Protein AF-A0A383EGG1-F1 (afdb_monomer_lite)

Organism: NCBI:txid408172

Sequence (167 aa):
FNKINQKIFLFKQNMFYYKFNLHIPNLKWTGTKGCKKKDLVNPQWLRNIKDRKYSAFRLDTFFSDKKYSNVKTIEDGGWHFSNIKTAKEIEHKLKSYLHHREFDLEPLTTNQIEEIIKNKQAIYDLKVDKRIYKNKIGAGDKLEKFEFSKLPIYIQKNKNNFKEWID

Secondary structure (DSSP, 8-state):
-TT---SEEEEEEEEEESSTTEEEEEEEEEEEEEE-GGG---HHHHHHS-SSPPPTT-HHHHT-SS--SSEEEES---EEEE--S-HHHHHHHHHT-TT-HHHHHSPPPHHHHHHHHHTTB-SB-SSS-TT--TT-BS-PPBPEEPPGGGS-HHHHHTTTTTGGG--

pLDDT: mean 87.37, std 12.02, range [47.78, 97.62]

Foldseek 3Di:
DVVQPFFKEWEWAFEAEQFLFWTFPPDTDGQDMDGPPVSDPDPVLRRQADSDADDPPDPVQVVDSHHHNRYDYDNCRYHDYDHNDQLVVVLVVQVPDPPPPLCVVPPDDSVNSVVLVVQQFDQAAPPDDPPDRPPGGSNHGHIDGHDLVRHPPVCNVPVVVRVVRHD

Radius of gyration: 18.73 Å; chains: 1; bounding box: 36×41×50 Å

Structure (mmCIF, N/CA/C/O backbone):
data_AF-A0A383EGG1-F1
#
_entry.id   AF-A0A383EGG1-F1
#
loop_
_atom_site.group_PDB
_atom_site.id
_atom_site.type_symbol
_atom_site.label_atom_id
_atom_site.label_alt_id
_atom_site.label_comp_id
_atom_site.label_asym_id
_atom_site.label_entity_id
_atom_site.label_seq_id
_atom_site.pdbx_PDB_ins_code
_atom_site.Cartn_x
_atom_site.Cartn_y
_atom_site.Cartn_z
_atom_site.occupancy
_atom_site.B_iso_or_equiv
_atom_site.auth_seq_id
_atom_site.auth_comp_id
_atom_site.auth_asym_id
_atom_site.auth_atom_id
_atom_site.pdbx_PDB_model_num
ATOM 1 N N . PHE A 1 1 ? 3.738 -17.441 -22.107 1.00 47.78 1 PHE A N 1
ATOM 2 C CA . PHE A 1 1 ? 4.600 -16.242 -21.967 1.00 47.78 1 PHE A CA 1
ATOM 3 C C . PHE A 1 1 ? 4.879 -15.484 -23.275 1.00 47.78 1 PHE A C 1
ATOM 5 O O . PHE A 1 1 ? 5.218 -14.310 -23.198 1.00 47.78 1 PHE A O 1
ATOM 12 N N . ASN A 1 2 ? 4.642 -16.066 -24.459 1.00 57.94 2 ASN A N 1
ATOM 13 C CA . ASN A 1 2 ? 4.909 -15.426 -25.766 1.00 57.94 2 ASN A CA 1
ATOM 14 C C . ASN A 1 2 ? 4.042 -14.193 -26.105 1.00 57.94 2 ASN A C 1
ATOM 16 O O . ASN A 1 2 ? 4.303 -13.517 -27.089 1.00 57.94 2 ASN A O 1
ATOM 20 N N . LYS A 1 3 ? 3.020 -13.877 -25.295 1.00 65.06 3 LYS A N 1
ATOM 21 C CA . LYS A 1 3 ? 2.138 -12.707 -25.482 1.00 65.06 3 LYS A CA 1
ATOM 22 C C . LYS A 1 3 ? 2.589 -11.457 -24.713 1.00 65.06 3 LYS A C 1
ATOM 24 O O . LYS A 1 3 ? 1.920 -10.428 -24.757 1.00 65.06 3 LYS A O 1
ATOM 29 N N . ILE A 1 4 ? 3.677 -11.547 -23.949 1.00 68.88 4 ILE A N 1
ATOM 30 C CA . ILE A 1 4 ? 4.147 -10.459 -23.094 1.00 68.88 4 ILE A CA 1
ATOM 31 C C . ILE A 1 4 ? 5.505 -9.988 -23.612 1.00 68.88 4 ILE A C 1
ATOM 33 O O . ILE A 1 4 ? 6.537 -10.575 -23.291 1.00 68.88 4 ILE A O 1
ATOM 37 N N . ASN A 1 5 ? 5.505 -8.921 -24.409 1.00 81.19 5 ASN A N 1
ATOM 38 C CA . ASN A 1 5 ? 6.706 -8.421 -25.091 1.00 81.19 5 ASN A CA 1
ATOM 39 C C . ASN A 1 5 ? 7.321 -7.195 -24.410 1.00 81.19 5 ASN A C 1
ATOM 41 O O . ASN A 1 5 ? 8.437 -6.803 -24.745 1.00 81.19 5 ASN A O 1
ATOM 45 N N . GLN A 1 6 ? 6.628 -6.626 -23.425 1.00 88.50 6 GLN A N 1
ATOM 46 C CA . GLN A 1 6 ? 7.100 -5.448 -22.719 1.00 88.50 6 GLN A CA 1
ATOM 47 C C . GLN A 1 6 ? 8.244 -5.773 -21.764 1.00 88.50 6 GLN A C 1
ATOM 49 O O . GLN A 1 6 ? 8.311 -6.864 -21.193 1.00 88.50 6 GLN A O 1
ATOM 54 N N . LYS A 1 7 ? 9.154 -4.807 -21.619 1.00 88.75 7 LYS A N 1
ATOM 55 C CA . LYS A 1 7 ? 10.311 -4.915 -20.729 1.00 88.75 7 LYS A CA 1
ATOM 56 C C . LYS A 1 7 ? 9.885 -4.758 -19.270 1.00 88.75 7 LYS A C 1
ATOM 58 O O . LYS A 1 7 ? 10.354 -5.502 -18.413 1.00 88.75 7 LYS A O 1
ATOM 63 N N . ILE A 1 8 ? 8.971 -3.818 -19.017 1.00 94.88 8 ILE A N 1
ATOM 64 C CA . ILE A 1 8 ? 8.506 -3.442 -17.678 1.00 94.88 8 ILE A CA 1
ATOM 65 C C . ILE A 1 8 ? 6.996 -3.655 -17.537 1.00 94.88 8 ILE A C 1
ATOM 67 O O . ILE A 1 8 ? 6.222 -3.340 -18.445 1.00 94.88 8 ILE A O 1
ATOM 71 N N . PHE A 1 9 ? 6.585 -4.121 -16.360 1.00 95.31 9 PHE A N 1
ATOM 72 C CA . PHE A 1 9 ? 5.198 -4.258 -15.922 1.00 95.31 9 PHE A CA 1
ATOM 73 C C . PHE A 1 9 ? 4.948 -3.351 -14.727 1.00 95.31 9 PHE A C 1
ATOM 75 O O . PHE A 1 9 ? 5.712 -3.384 -13.763 1.00 95.31 9 PHE A O 1
ATOM 82 N N . LEU A 1 10 ? 3.876 -2.570 -14.782 1.00 95.81 10 LEU A N 1
ATOM 83 C CA . LEU A 1 10 ? 3.408 -1.743 -13.674 1.00 95.81 10 LEU A CA 1
ATOM 84 C C . LEU A 1 10 ? 2.052 -2.268 -13.220 1.00 95.81 10 LEU A C 1
ATOM 86 O O . LEU A 1 10 ? 1.141 -2.385 -14.038 1.00 95.81 10 LEU A O 1
ATOM 90 N N . PHE A 1 11 ? 1.916 -2.583 -11.938 1.00 96.12 11 PHE A N 1
ATOM 91 C CA . PHE A 1 11 ? 0.688 -3.138 -11.378 1.00 96.12 11 PHE A CA 1
ATOM 92 C C . PHE A 1 11 ? -0.042 -2.048 -10.605 1.00 96.12 11 PHE A C 1
ATOM 94 O O . PHE A 1 11 ? 0.472 -1.545 -9.606 1.00 96.12 11 PHE A O 1
ATOM 101 N N . LYS A 1 12 ? -1.235 -1.686 -11.074 1.00 95.88 12 LYS A N 1
ATOM 102 C CA . LYS A 1 12 ? -2.123 -0.758 -10.379 1.00 95.88 12 LYS A CA 1
ATOM 103 C C . LYS A 1 12 ? -2.963 -1.521 -9.371 1.00 95.88 12 LYS A C 1
ATOM 105 O O . LYS A 1 12 ? -3.672 -2.454 -9.722 1.00 95.88 12 LYS A O 1
ATOM 110 N N . GLN A 1 13 ? -2.880 -1.110 -8.119 1.00 95.94 13 GLN A N 1
ATOM 111 C CA . GLN A 1 13 ? -3.497 -1.782 -6.987 1.00 95.94 13 GLN A CA 1
ATOM 112 C C . GLN A 1 13 ? -4.532 -0.870 -6.335 1.00 95.94 13 GLN A C 1
ATOM 114 O O . GLN A 1 13 ? -4.347 0.347 -6.272 1.00 95.94 13 GLN A O 1
ATOM 119 N N . ASN A 1 14 ? -5.612 -1.458 -5.829 1.00 95.88 14 ASN A N 1
ATOM 120 C CA . ASN A 1 14 ? -6.534 -0.754 -4.939 1.00 95.88 14 ASN A CA 1
ATOM 121 C C . ASN A 1 14 ? -5.840 -0.517 -3.589 1.00 95.88 14 ASN A C 1
ATOM 123 O O . ASN A 1 14 ? -5.197 -1.427 -3.064 1.00 95.88 14 ASN A O 1
ATOM 127 N N . MET A 1 15 ? -5.939 0.700 -3.055 1.00 94.81 15 MET A N 1
ATOM 128 C CA . MET A 1 15 ? -5.255 1.114 -1.827 1.00 94.81 15 MET A CA 1
ATOM 129 C C . MET A 1 15 ? -6.176 0.947 -0.616 1.00 94.81 15 MET A C 1
ATOM 131 O O . MET A 1 15 ? -7.188 1.634 -0.533 1.00 94.81 15 MET A O 1
ATOM 135 N N . PHE A 1 16 ? -5.813 0.083 0.328 1.00 95.69 16 PHE A N 1
ATOM 136 C CA . PHE A 1 16 ? -6.608 -0.252 1.512 1.00 95.69 16 PHE A CA 1
ATOM 137 C C . PHE A 1 16 ? -5.988 0.285 2.794 1.00 95.69 16 PHE A C 1
ATOM 139 O O . PHE A 1 16 ? -4.761 0.313 2.924 1.00 95.69 16 PHE A O 1
ATOM 146 N N . TYR A 1 17 ? -6.839 0.662 3.746 1.00 94.81 17 TYR A N 1
ATOM 147 C CA . TYR A 1 17 ? -6.446 1.223 5.037 1.00 94.81 17 TYR A CA 1
ATOM 148 C C . TYR A 1 17 ? -7.251 0.609 6.181 1.00 94.81 17 TYR A C 1
ATOM 150 O O . TYR A 1 17 ? -8.469 0.496 6.086 1.00 94.81 17 TYR A O 1
ATOM 158 N N . TYR A 1 18 ? -6.561 0.272 7.276 1.00 94.94 18 TYR A N 1
ATOM 159 C CA . TYR A 1 18 ? -7.083 -0.212 8.573 1.00 94.94 18 TYR A CA 1
ATOM 160 C C . TYR A 1 18 ? -7.824 -1.551 8.562 1.00 94.94 18 TYR A C 1
ATOM 162 O O . TYR A 1 18 ? -7.624 -2.362 9.464 1.00 94.94 18 TYR A O 1
ATOM 170 N N . LYS A 1 19 ? -8.660 -1.798 7.557 1.00 96.12 19 LYS A N 1
ATOM 171 C CA . LYS A 1 19 ? -9.446 -3.012 7.345 1.00 96.12 19 LYS A CA 1
ATOM 172 C C . LYS A 1 19 ? -9.203 -3.516 5.928 1.00 96.12 19 LYS A C 1
ATOM 174 O O . LYS A 1 19 ? -8.943 -2.738 5.010 1.00 96.12 19 LYS A O 1
ATOM 179 N N . PHE A 1 20 ? -9.310 -4.823 5.725 1.00 96.81 20 PHE A N 1
ATOM 180 C CA . PHE A 1 20 ? -9.043 -5.433 4.422 1.00 96.81 20 PHE A CA 1
ATOM 181 C C . PHE A 1 20 ? -10.069 -5.051 3.354 1.00 96.81 20 PHE A C 1
ATOM 183 O O . PHE A 1 20 ? -9.760 -5.148 2.173 1.00 96.81 20 PHE A O 1
ATOM 190 N N . ASN A 1 21 ? -11.264 -4.609 3.747 1.00 96.56 21 ASN A N 1
ATOM 191 C CA . ASN A 1 21 ? -12.336 -4.180 2.852 1.00 96.56 21 ASN A CA 1
ATOM 192 C C . ASN A 1 21 ? -12.609 -2.669 2.909 1.00 96.56 21 ASN A C 1
ATOM 194 O O . ASN A 1 21 ? -13.670 -2.255 2.460 1.00 96.56 21 ASN A O 1
ATOM 198 N N . LEU A 1 22 ? -11.698 -1.845 3.434 1.00 96.50 22 LEU A N 1
ATOM 199 C CA 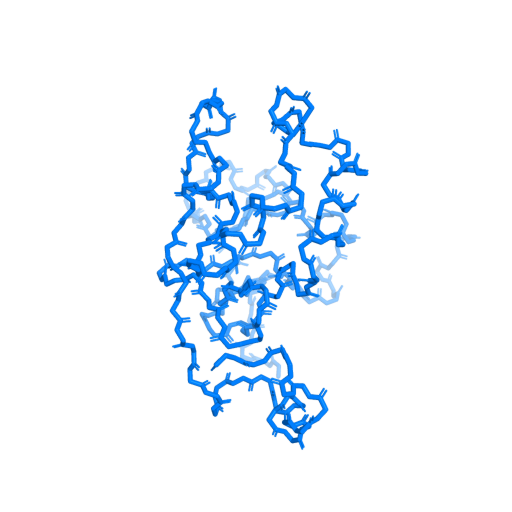. LEU A 1 22 ? -11.811 -0.386 3.356 1.00 96.50 22 LEU A CA 1
ATOM 200 C C . LEU A 1 22 ? -10.726 0.164 2.439 1.00 96.50 22 LEU A C 1
ATOM 202 O O . LEU A 1 22 ? -9.538 -0.009 2.717 1.00 96.50 22 LEU A O 1
ATOM 206 N N . HIS A 1 23 ? -11.126 0.817 1.349 1.00 95.69 23 HIS A N 1
ATOM 207 C CA . HIS A 1 23 ? -10.195 1.356 0.359 1.00 95.69 23 HIS A CA 1
ATOM 208 C C . HIS A 1 23 ? -10.422 2.834 0.070 1.00 95.69 23 HIS A C 1
ATOM 210 O O . HIS A 1 23 ? -11.517 3.355 0.248 1.00 95.69 23 HIS A O 1
ATOM 216 N N . ILE A 1 24 ? -9.384 3.496 -0.439 1.00 94.00 24 ILE A N 1
ATOM 217 C CA . ILE A 1 24 ? -9.496 4.848 -0.988 1.00 94.00 24 ILE A CA 1
ATOM 218 C C . ILE A 1 24 ? -10.115 4.740 -2.392 1.00 94.00 24 ILE A C 1
ATOM 220 O O . ILE A 1 24 ? -9.540 4.056 -3.251 1.00 94.00 24 ILE A O 1
ATOM 224 N N . PRO A 1 25 ? -11.279 5.351 -2.663 1.00 90.75 25 PRO A N 1
ATOM 225 C CA . PRO A 1 25 ? -11.873 5.341 -3.993 1.00 90.75 25 PRO A CA 1
ATOM 226 C C . PRO A 1 25 ? -11.047 6.185 -4.966 1.00 90.75 25 PRO A C 1
ATOM 228 O O . PRO A 1 25 ? -10.387 7.150 -4.588 1.00 90.75 25 PRO A O 1
ATOM 231 N N . ASN A 1 26 ? -11.071 5.818 -6.248 1.00 87.88 26 ASN A N 1
ATOM 232 C CA . ASN A 1 26 ? -10.418 6.560 -7.340 1.00 87.88 26 ASN A CA 1
ATOM 233 C C . ASN A 1 26 ? -8.889 6.746 -7.221 1.00 87.88 26 ASN A C 1
ATOM 235 O O . ASN A 1 26 ? -8.290 7.436 -8.045 1.00 87.88 26 ASN A O 1
ATOM 239 N N . LEU A 1 27 ? -8.232 6.093 -6.260 1.00 89.25 27 LEU A N 1
ATOM 240 C CA . LEU A 1 27 ? -6.779 6.076 -6.121 1.00 89.25 27 LEU A CA 1
ATOM 241 C C . LEU A 1 27 ? -6.226 4.691 -6.473 1.00 89.25 27 LEU A C 1
ATOM 243 O O . LEU A 1 27 ? -6.530 3.691 -5.821 1.00 89.25 27 LEU A O 1
ATOM 247 N N . LYS A 1 28 ? -5.361 4.635 -7.490 1.00 91.31 28 LYS A N 1
ATOM 248 C CA . LYS A 1 28 ? -4.630 3.419 -7.868 1.00 91.31 28 LYS A CA 1
ATOM 249 C C . LYS A 1 28 ? -3.166 3.539 -7.471 1.00 91.31 28 LYS A C 1
ATOM 251 O O . LYS A 1 28 ? -2.431 4.366 -8.008 1.00 91.31 28 LYS A O 1
ATOM 256 N N . TRP A 1 29 ? -2.731 2.681 -6.558 1.00 92.56 29 TRP A N 1
ATOM 257 C CA . TRP A 1 29 ? -1.340 2.609 -6.130 1.00 92.56 29 TRP A CA 1
ATOM 258 C C . TRP A 1 29 ? -0.507 1.822 -7.143 1.00 92.56 29 TRP A C 1
ATOM 260 O O . TRP A 1 29 ? -0.872 0.708 -7.502 1.00 92.56 29 TRP A O 1
ATOM 270 N N . THR A 1 30 ? 0.622 2.367 -7.598 1.00 91.94 30 THR A N 1
ATOM 271 C CA . THR A 1 30 ? 1.474 1.725 -8.622 1.00 91.94 30 THR A CA 1
ATOM 272 C C . THR A 1 30 ? 2.881 1.444 -8.085 1.00 91.94 30 THR A C 1
ATOM 274 O O . THR A 1 30 ? 3.888 1.838 -8.666 1.00 91.94 30 THR A O 1
ATOM 277 N N . GLY A 1 31 ? 2.959 0.788 -6.924 1.00 84.69 31 GLY A N 1
ATOM 278 C CA . GLY A 1 31 ? 4.239 0.458 -6.283 1.00 84.69 31 GLY A CA 1
ATOM 279 C C . GLY A 1 31 ? 4.877 -0.834 -6.793 1.00 84.69 31 GLY A C 1
ATOM 280 O O . GLY A 1 31 ? 6.102 -0.926 -6.882 1.00 84.69 31 GLY A O 1
ATOM 281 N N . THR A 1 32 ? 4.060 -1.830 -7.142 1.00 93.44 32 THR A N 1
ATOM 282 C CA . THR A 1 32 ? 4.548 -3.134 -7.601 1.00 93.44 32 THR A CA 1
ATOM 283 C C . THR A 1 32 ? 4.974 -3.059 -9.062 1.00 93.44 32 THR A C 1
ATOM 285 O O . THR A 1 32 ? 4.209 -2.644 -9.939 1.00 93.44 32 THR A O 1
ATOM 288 N N . LYS A 1 33 ? 6.212 -3.483 -9.327 1.00 95.25 33 LYS A N 1
ATOM 289 C CA . LYS A 1 33 ? 6.834 -3.467 -10.652 1.00 95.25 33 LYS A CA 1
ATOM 290 C C . LYS A 1 33 ? 7.415 -4.830 -10.967 1.00 95.25 33 LYS A C 1
ATOM 292 O O . LYS A 1 33 ? 7.933 -5.509 -10.086 1.00 95.25 33 LYS A O 1
ATOM 297 N N . GLY A 1 34 ? 7.350 -5.207 -12.234 1.00 94.69 34 GLY A N 1
ATOM 298 C CA . GLY A 1 34 ? 7.931 -6.442 -12.740 1.00 94.69 34 GLY A CA 1
ATOM 299 C C . GLY A 1 34 ? 8.772 -6.197 -13.982 1.00 94.69 34 GLY A C 1
ATOM 300 O O . GLY A 1 34 ? 8.571 -5.229 -14.712 1.00 94.69 34 GLY A O 1
ATOM 301 N N . CYS A 1 35 ? 9.685 -7.118 -14.251 1.00 94.38 35 CYS A N 1
ATOM 302 C CA . CYS A 1 35 ? 10.377 -7.239 -15.528 1.00 94.38 35 CYS A CA 1
ATOM 303 C C . CYS A 1 35 ? 10.655 -8.721 -15.797 1.00 94.38 35 CYS A C 1
ATOM 305 O O . CYS A 1 35 ? 10.486 -9.568 -14.914 1.00 94.38 35 CYS A O 1
ATOM 307 N N . LYS A 1 36 ? 11.064 -9.060 -17.019 1.00 90.44 36 LYS A N 1
ATOM 308 C CA . LYS A 1 36 ? 11.561 -10.414 -17.286 1.00 90.44 36 LYS A CA 1
ATOM 309 C C . LYS A 1 36 ? 12.913 -10.576 -16.602 1.00 90.44 36 LYS A C 1
ATOM 311 O O . LYS A 1 36 ? 13.713 -9.649 -16.610 1.00 90.44 36 LYS A O 1
ATOM 316 N N . LYS A 1 37 ? 13.215 -11.777 -16.101 1.00 90.69 37 LYS A N 1
ATOM 317 C CA . LYS A 1 37 ? 14.506 -12.064 -15.450 1.00 90.69 37 LYS A CA 1
ATOM 318 C C . LYS A 1 37 ? 15.708 -11.665 -16.317 1.00 90.69 37 LYS A C 1
ATOM 320 O O . LYS A 1 37 ? 16.649 -11.084 -15.805 1.00 90.69 37 LYS A O 1
ATOM 325 N N . LYS A 1 38 ? 15.638 -11.911 -17.630 1.00 91.25 38 LYS A N 1
ATOM 326 C CA . LYS A 1 38 ? 16.682 -11.523 -18.596 1.00 91.25 38 LYS A CA 1
ATOM 327 C C . LYS A 1 38 ? 16.897 -10.009 -18.739 1.00 91.25 38 LYS A C 1
ATOM 329 O O . LYS A 1 38 ? 17.940 -9.591 -19.214 1.00 91.25 38 LYS A O 1
ATOM 334 N N . ASP A 1 39 ? 15.892 -9.211 -18.384 1.00 91.62 39 ASP A N 1
ATOM 335 C CA . ASP A 1 39 ? 15.906 -7.750 -18.475 1.00 91.62 39 ASP A CA 1
ATOM 336 C C . ASP A 1 39 ? 16.214 -7.093 -17.115 1.00 91.62 39 ASP A C 1
ATOM 338 O O . ASP A 1 39 ? 16.336 -5.869 -17.048 1.00 91.62 39 ASP A O 1
ATOM 342 N N . LEU A 1 40 ? 16.306 -7.883 -16.034 1.00 94.81 40 LEU A N 1
ATOM 343 C CA . LEU A 1 40 ? 16.560 -7.400 -14.680 1.00 94.81 40 LEU A CA 1
ATOM 344 C C . LEU A 1 40 ? 18.033 -7.023 -14.518 1.00 94.81 40 LEU A C 1
ATOM 346 O O . LEU A 1 40 ? 18.899 -7.890 -14.536 1.00 94.81 40 LEU A O 1
ATOM 350 N N . VAL A 1 41 ? 18.299 -5.737 -14.280 1.00 95.38 41 VAL A N 1
ATOM 351 C CA . VAL A 1 41 ? 19.648 -5.256 -13.941 1.00 95.38 41 VAL A CA 1
ATOM 352 C C . VAL A 1 41 ? 19.948 -5.523 -12.464 1.00 95.38 41 VAL A C 1
ATOM 354 O O . VAL A 1 41 ? 20.908 -6.204 -12.129 1.00 95.38 41 VAL A O 1
ATOM 357 N N . ASN A 1 42 ? 19.104 -4.999 -11.570 1.00 95.44 42 ASN A N 1
ATOM 358 C CA . ASN A 1 42 ? 19.102 -5.280 -10.133 1.00 95.44 42 ASN A CA 1
ATOM 359 C C . ASN A 1 42 ? 17.758 -4.826 -9.504 1.00 95.44 42 ASN A C 1
ATOM 361 O O . ASN A 1 42 ? 16.977 -4.127 -10.164 1.00 95.44 42 ASN A O 1
ATOM 365 N N . PRO A 1 43 ? 17.454 -5.188 -8.241 1.00 94.12 43 PRO A N 1
ATOM 366 C CA . PRO A 1 43 ? 16.198 -4.798 -7.592 1.00 94.12 43 PRO A CA 1
ATOM 367 C C . PRO A 1 43 ? 16.011 -3.280 -7.438 1.00 94.12 43 PRO A C 1
ATOM 369 O O . PRO A 1 43 ? 14.902 -2.771 -7.611 1.00 94.12 43 PRO A O 1
ATOM 372 N N . GLN A 1 44 ? 17.086 -2.540 -7.149 1.00 95.31 44 GLN A N 1
ATOM 373 C CA . GLN A 1 44 ? 17.025 -1.089 -6.952 1.00 95.31 44 GLN A CA 1
ATOM 374 C C . GLN A 1 44 ? 16.712 -0.346 -8.257 1.00 95.31 44 GLN A C 1
ATOM 376 O O . GLN A 1 44 ? 15.941 0.614 -8.255 1.00 95.31 44 GLN A O 1
ATOM 381 N N . TRP A 1 45 ? 17.263 -0.811 -9.378 1.00 95.50 45 TRP A N 1
ATOM 382 C CA . TRP A 1 45 ? 16.944 -0.338 -10.719 1.00 95.50 45 TRP A CA 1
ATOM 383 C C . TRP A 1 45 ? 15.443 -0.466 -10.970 1.00 95.50 45 TRP A C 1
ATOM 385 O O . TRP A 1 45 ? 14.790 0.544 -11.224 1.00 95.50 45 TRP A O 1
ATOM 395 N N . LEU A 1 46 ? 14.874 -1.662 -10.777 1.00 95.62 46 LEU A N 1
ATOM 396 C CA . LEU A 1 46 ? 13.442 -1.905 -10.976 1.00 95.62 46 LEU A CA 1
ATOM 397 C C . LEU A 1 46 ? 12.580 -1.009 -10.073 1.00 95.62 46 LEU A C 1
ATOM 399 O O . LEU A 1 46 ? 11.584 -0.448 -10.532 1.00 95.62 46 LEU A O 1
ATOM 403 N N . ARG A 1 47 ? 12.988 -0.811 -8.812 1.00 93.50 47 ARG A N 1
ATOM 404 C CA . ARG A 1 47 ? 12.325 0.102 -7.867 1.00 93.50 47 ARG A CA 1
ATOM 405 C C . ARG A 1 47 ? 12.327 1.554 -8.360 1.00 93.50 47 ARG A C 1
ATOM 407 O O . ARG A 1 47 ? 11.311 2.237 -8.216 1.00 93.50 47 ARG A O 1
ATOM 414 N N . ASN A 1 48 ? 13.434 2.015 -8.940 1.00 94.75 48 ASN A N 1
ATOM 415 C CA . ASN A 1 48 ? 13.649 3.405 -9.359 1.00 94.75 48 ASN A CA 1
ATOM 416 C C . ASN A 1 48 ? 12.945 3.794 -10.668 1.00 94.75 48 ASN A C 1
ATOM 418 O O . ASN A 1 48 ? 12.792 4.991 -10.939 1.00 94.75 48 ASN A O 1
ATOM 422 N N . ILE A 1 49 ? 12.521 2.815 -11.472 1.00 95.00 49 ILE A N 1
ATOM 423 C CA . ILE A 1 49 ? 11.750 3.048 -12.699 1.00 95.00 49 ILE A CA 1
ATOM 424 C C . ILE A 1 49 ? 10.521 3.894 -12.388 1.00 95.00 49 ILE A C 1
ATOM 426 O O . ILE A 1 49 ? 9.884 3.714 -11.359 1.00 95.00 49 ILE A O 1
ATOM 430 N N . LYS A 1 50 ? 10.170 4.835 -13.256 1.00 94.06 50 LYS A N 1
ATOM 431 C CA . LYS A 1 50 ? 9.007 5.699 -13.042 1.00 94.06 50 LYS A CA 1
ATOM 432 C C . LYS A 1 50 ? 7.697 4.957 -13.305 1.00 94.06 50 LYS A C 1
ATOM 434 O O . LYS A 1 50 ? 7.586 4.181 -14.249 1.00 94.06 50 LYS A O 1
ATOM 439 N N . ASP A 1 51 ? 6.687 5.281 -12.507 1.00 92.56 51 ASP A N 1
ATOM 440 C CA . ASP A 1 51 ? 5.390 4.589 -12.445 1.00 92.56 51 ASP A CA 1
ATOM 441 C C . ASP A 1 51 ? 4.449 5.000 -13.596 1.00 92.56 51 ASP A C 1
ATOM 443 O O . ASP A 1 51 ? 3.245 5.165 -13.422 1.00 92.56 51 ASP A O 1
ATOM 447 N N . ARG A 1 52 ? 4.999 5.237 -14.791 1.00 92.00 52 ARG A N 1
ATOM 448 C CA . ARG A 1 52 ? 4.247 5.641 -15.982 1.00 92.00 52 ARG A CA 1
ATOM 449 C C . ARG A 1 52 ? 4.952 5.207 -17.256 1.00 92.00 52 ARG A 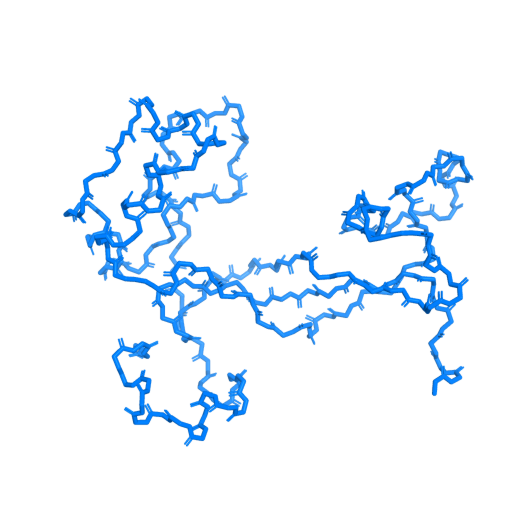C 1
ATOM 451 O O . ARG A 1 52 ? 6.178 5.133 -17.313 1.00 92.00 52 ARG A O 1
ATOM 458 N N . LYS A 1 53 ? 4.159 5.005 -18.304 1.00 93.50 53 LYS A N 1
ATOM 459 C CA . LYS A 1 53 ? 4.660 4.808 -19.662 1.00 93.50 53 LYS A CA 1
ATOM 460 C C . LYS A 1 53 ? 5.014 6.160 -20.274 1.00 93.50 53 LYS A C 1
ATOM 462 O O . LYS A 1 53 ? 4.176 7.058 -20.316 1.00 93.50 53 LYS A O 1
ATOM 467 N N . TYR A 1 54 ? 6.243 6.300 -20.755 1.00 93.62 54 TYR A N 1
ATOM 468 C CA . TYR A 1 54 ? 6.663 7.482 -21.503 1.00 93.62 54 TYR A CA 1
ATOM 469 C C . TYR A 1 54 ? 6.429 7.285 -23.003 1.00 93.62 54 TYR A C 1
ATOM 471 O O . TYR A 1 54 ? 6.467 6.162 -23.506 1.00 93.62 54 TYR A O 1
ATOM 479 N N . SER A 1 55 ? 6.193 8.381 -23.726 1.00 92.12 55 SER A N 1
ATOM 480 C CA . SER A 1 55 ? 6.138 8.349 -25.190 1.00 92.12 55 SER A CA 1
ATOM 481 C C . SER A 1 55 ? 7.474 7.873 -25.764 1.00 92.12 55 SER A C 1
ATOM 483 O O . SER A 1 55 ? 8.527 8.297 -25.291 1.00 92.12 55 SER A O 1
ATOM 485 N N . ALA A 1 56 ? 7.428 7.026 -26.795 1.00 88.56 56 ALA A N 1
ATOM 486 C CA . ALA A 1 56 ? 8.623 6.559 -27.498 1.00 88.56 56 ALA A CA 1
ATOM 487 C C . ALA A 1 56 ? 9.343 7.684 -28.266 1.00 88.56 56 ALA A C 1
ATOM 489 O O . ALA A 1 56 ? 10.518 7.549 -28.574 1.00 88.56 56 ALA A O 1
ATOM 490 N N . PHE A 1 57 ? 8.665 8.807 -28.526 1.00 90.06 57 PHE A N 1
ATOM 491 C CA . PHE A 1 57 ? 9.233 9.967 -29.222 1.00 90.06 57 PHE A CA 1
ATOM 492 C C . PHE A 1 57 ? 10.026 10.906 -28.303 1.00 90.06 57 PHE A C 1
ATOM 494 O O . PHE A 1 57 ? 10.621 11.879 -28.759 1.00 90.06 57 PHE A O 1
ATOM 501 N N . ARG A 1 58 ? 10.028 10.655 -26.990 1.00 89.88 58 ARG A N 1
ATOM 502 C CA . ARG A 1 58 ? 10.775 11.481 -26.041 1.00 89.88 58 ARG A CA 1
ATOM 503 C C . ARG A 1 58 ? 12.255 11.119 -26.069 1.00 89.88 58 ARG A C 1
ATOM 505 O O . ARG A 1 58 ? 12.633 10.061 -25.567 1.00 89.88 58 ARG A O 1
ATOM 512 N N . LEU A 1 59 ? 13.089 12.031 -26.567 1.00 88.50 59 LEU A N 1
ATOM 513 C CA . LEU A 1 59 ? 14.543 11.843 -26.661 1.00 88.50 59 LEU A CA 1
ATOM 514 C C . LEU A 1 59 ? 15.185 11.463 -25.318 1.00 88.50 59 LEU A C 1
ATOM 516 O O . LEU A 1 59 ? 16.034 10.579 -25.252 1.00 88.50 59 LEU A O 1
ATOM 520 N N . ASP A 1 60 ? 14.710 12.051 -24.218 1.00 88.81 60 ASP A N 1
ATOM 521 C CA . ASP A 1 60 ? 15.230 11.767 -22.880 1.00 88.81 60 ASP A CA 1
ATOM 522 C C . ASP A 1 60 ? 14.934 10.342 -22.378 1.00 88.81 60 ASP A C 1
ATOM 524 O O . ASP A 1 60 ? 15.499 9.927 -21.369 1.00 88.81 60 ASP A O 1
ATOM 528 N N . THR A 1 61 ? 14.058 9.582 -23.045 1.00 89.00 61 THR A N 1
ATOM 529 C CA . THR A 1 61 ? 13.782 8.180 -22.686 1.00 89.00 61 THR A CA 1
ATOM 530 C C . THR A 1 61 ? 14.836 7.210 -23.209 1.00 89.00 61 THR A C 1
ATOM 532 O O . THR A 1 61 ? 15.049 6.180 -22.578 1.00 89.00 61 THR A O 1
ATOM 535 N N . PHE A 1 62 ? 15.545 7.540 -24.294 1.00 84.62 62 PHE A N 1
ATOM 536 C CA . PHE A 1 62 ? 16.595 6.675 -24.849 1.00 84.62 62 PHE A CA 1
ATOM 537 C C . PHE A 1 62 ? 17.844 6.623 -23.964 1.00 84.62 62 PHE A C 1
ATOM 539 O O . PHE A 1 62 ? 18.517 5.600 -23.910 1.00 84.62 62 PHE A O 1
ATOM 546 N N . PHE A 1 63 ? 18.114 7.705 -23.230 1.00 88.75 63 PHE A N 1
ATOM 547 C CA . PHE A 1 63 ? 19.288 7.839 -22.363 1.00 88.75 63 PHE A CA 1
ATOM 548 C C . PHE A 1 63 ? 18.972 7.646 -20.873 1.00 88.75 63 PHE A C 1
ATOM 550 O O . PHE A 1 63 ? 19.850 7.803 -20.028 1.00 88.75 63 PHE A O 1
ATOM 557 N N . SER A 1 64 ? 17.719 7.344 -20.516 1.00 89.50 64 SER A N 1
ATOM 558 C CA . SER A 1 64 ? 17.312 7.222 -19.116 1.00 89.50 64 SER A CA 1
ATOM 559 C C . SER A 1 64 ? 17.328 5.777 -18.626 1.00 89.50 64 SER A C 1
ATOM 561 O O . SER A 1 64 ? 16.776 4.873 -19.242 1.00 89.50 64 SER A O 1
ATOM 563 N N . ASP A 1 65 ? 17.846 5.597 -17.416 1.00 90.19 65 ASP A N 1
ATOM 564 C CA . ASP A 1 65 ? 17.771 4.371 -16.617 1.00 90.19 65 ASP A CA 1
ATOM 565 C C . ASP A 1 65 ? 16.431 4.203 -15.869 1.00 90.19 65 ASP A C 1
ATOM 567 O O . ASP A 1 65 ? 16.191 3.178 -15.232 1.00 90.19 65 ASP A O 1
ATOM 571 N N . LYS A 1 66 ? 15.555 5.217 -15.917 1.00 93.62 66 LYS A N 1
ATOM 572 C CA . LYS A 1 66 ? 14.314 5.304 -15.122 1.00 93.62 66 LYS A CA 1
ATOM 573 C C . LYS A 1 66 ? 13.059 5.508 -15.964 1.00 93.62 66 LYS A C 1
ATOM 575 O O . LYS A 1 66 ? 11.963 5.191 -15.498 1.00 93.62 66 LYS A O 1
ATOM 580 N N . LYS A 1 67 ? 13.178 6.085 -17.161 1.00 93.88 67 LYS A N 1
ATOM 581 C CA . LYS A 1 67 ? 12.043 6.428 -18.029 1.00 93.88 67 LYS A CA 1
ATOM 582 C C . LYS A 1 67 ? 11.959 5.423 -19.169 1.00 93.88 67 LYS A C 1
ATOM 584 O O . LYS A 1 67 ? 12.831 5.392 -20.023 1.00 93.88 67 LYS A O 1
ATOM 589 N N . TYR A 1 68 ? 10.886 4.639 -19.196 1.00 93.31 68 TYR A N 1
ATOM 590 C CA . TYR A 1 68 ? 10.697 3.591 -20.197 1.00 93.31 68 TYR A CA 1
ATOM 591 C C . TYR A 1 68 ? 9.420 3.821 -21.007 1.00 93.31 68 TYR A C 1
ATOM 593 O O . TYR A 1 68 ? 8.367 4.171 -20.467 1.00 93.31 68 TYR A O 1
ATOM 601 N N . SER A 1 69 ? 9.514 3.588 -22.315 1.00 91.38 69 SER A N 1
ATOM 602 C CA . SER A 1 69 ? 8.375 3.546 -23.240 1.00 91.38 69 SER A CA 1
ATOM 603 C C . SER A 1 69 ? 7.819 2.129 -23.406 1.00 91.38 69 SER A C 1
ATOM 605 O O . SER A 1 69 ? 6.612 1.941 -23.573 1.00 91.38 69 SER A O 1
ATOM 607 N N . ASN A 1 70 ? 8.679 1.112 -23.279 1.00 92.44 70 ASN A N 1
ATOM 608 C CA . ASN A 1 70 ? 8.306 -0.299 -23.361 1.00 92.44 70 ASN A CA 1
ATOM 609 C C . ASN A 1 70 ? 7.730 -0.833 -22.033 1.00 92.44 70 ASN A C 1
ATOM 611 O O . ASN A 1 70 ? 8.328 -1.675 -21.354 1.00 92.44 70 ASN A O 1
ATOM 615 N N . VAL A 1 71 ? 6.570 -0.295 -21.659 1.00 94.12 71 VAL A N 1
ATOM 616 C CA . VAL A 1 71 ? 5.877 -0.553 -20.391 1.00 94.12 71 VAL A CA 1
ATOM 617 C C . VAL A 1 71 ? 4.475 -1.096 -20.661 1.00 94.12 71 VAL A C 1
ATOM 619 O O . VAL A 1 71 ? 3.749 -0.561 -21.504 1.00 94.12 71 VAL A O 1
ATOM 622 N N . LYS A 1 72 ? 4.076 -2.133 -19.918 1.00 94.25 72 LYS A N 1
ATOM 623 C CA . LYS A 1 72 ? 2.693 -2.617 -19.837 1.00 94.25 72 LYS A CA 1
ATOM 624 C C . LYS A 1 72 ? 2.114 -2.293 -18.462 1.00 94.25 72 LYS A C 1
ATOM 626 O O . LYS A 1 72 ? 2.661 -2.719 -17.448 1.00 94.25 72 LYS A O 1
ATOM 631 N N . THR A 1 73 ? 0.992 -1.586 -18.443 1.00 94.50 73 THR A N 1
ATOM 632 C CA . THR A 1 73 ? 0.219 -1.355 -17.219 1.00 94.50 73 THR A CA 1
ATOM 633 C C . THR A 1 73 ? -0.808 -2.469 -17.048 1.00 94.50 73 THR A C 1
ATOM 635 O O . THR A 1 73 ? -1.487 -2.846 -18.002 1.00 94.50 73 THR A O 1
ATOM 638 N N . ILE A 1 74 ? -0.891 -3.014 -15.841 1.00 94.88 74 ILE A N 1
ATOM 639 C CA . ILE A 1 74 ? -1.871 -4.013 -15.421 1.00 94.88 74 ILE A CA 1
ATOM 640 C C . ILE A 1 74 ? -2.841 -3.285 -14.494 1.00 94.88 74 ILE A C 1
ATOM 642 O O . ILE A 1 74 ? -2.466 -2.911 -13.384 1.00 94.88 74 ILE A O 1
ATOM 646 N N . GLU A 1 75 ? -4.050 -3.023 -14.992 1.00 93.06 75 GLU A N 1
ATOM 647 C CA . GLU A 1 75 ? -5.060 -2.212 -14.294 1.00 93.06 75 GLU A CA 1
ATOM 648 C C . GLU A 1 75 ? -5.670 -2.934 -13.080 1.00 93.06 75 GLU A C 1
ATOM 650 O O . GLU A 1 75 ? -5.985 -2.287 -12.083 1.00 93.06 75 GLU A O 1
ATOM 655 N N . ASP A 1 76 ? -5.772 -4.265 -13.142 1.00 92.56 76 ASP A N 1
ATOM 656 C CA . ASP A 1 76 ? -6.163 -5.130 -12.023 1.00 92.56 76 ASP A CA 1
ATOM 657 C C . ASP A 1 76 ? -4.925 -5.813 -11.420 1.00 92.56 76 ASP A C 1
ATOM 659 O O . ASP A 1 76 ? -4.676 -7.008 -11.567 1.00 92.56 76 ASP A O 1
ATOM 663 N N . GLY A 1 77 ? -4.053 -4.997 -10.832 1.00 93.00 77 GLY A N 1
ATOM 664 C CA . GLY A 1 77 ? -2.795 -5.427 -10.221 1.00 93.00 77 GLY A CA 1
ATOM 665 C C . GLY A 1 77 ? -2.937 -5.935 -8.783 1.00 93.00 77 GLY A C 1
ATOM 666 O O . GLY A 1 77 ? -1.923 -6.224 -8.141 1.00 93.00 77 GLY A O 1
ATOM 667 N N . GLY A 1 78 ? -4.166 -6.019 -8.266 1.00 94.94 78 GLY A N 1
ATOM 668 C CA . GLY A 1 78 ? -4.488 -6.526 -6.934 1.00 94.94 78 GLY A CA 1
ATOM 669 C C . GLY A 1 78 ? -4.645 -5.440 -5.867 1.00 94.94 78 GLY A C 1
ATOM 670 O O . GLY A 1 78 ? -5.237 -4.382 -6.093 1.00 94.94 78 GLY A O 1
ATOM 671 N N . TRP A 1 79 ? -4.123 -5.722 -4.673 1.00 96.38 79 TRP A N 1
ATOM 672 C CA . TRP A 1 79 ? -4.411 -4.977 -3.446 1.00 96.38 79 TRP A CA 1
ATOM 673 C C . TRP A 1 79 ? -3.120 -4.464 -2.807 1.00 96.38 79 TRP A C 1
ATOM 675 O O . TRP A 1 79 ? -2.121 -5.182 -2.740 1.00 96.38 79 TRP A O 1
ATOM 685 N N . HIS A 1 80 ? -3.150 -3.229 -2.319 1.00 95.69 80 HIS A N 1
ATOM 686 C CA . HIS A 1 80 ? -2.106 -2.651 -1.487 1.00 95.69 80 HIS A CA 1
ATOM 687 C C . HIS A 1 80 ? -2.686 -2.369 -0.104 1.00 95.69 80 HIS A C 1
ATOM 689 O O . HIS A 1 80 ? -3.501 -1.466 0.051 1.00 95.69 80 HIS A O 1
ATOM 695 N N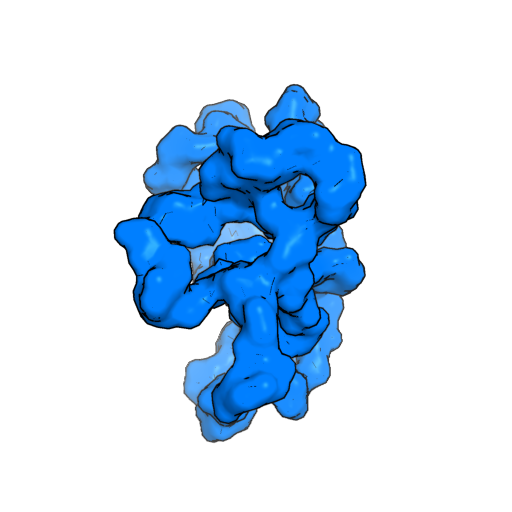 . PHE A 1 81 ? -2.268 -3.136 0.898 1.00 95.62 81 PHE A N 1
ATOM 696 C CA . PHE A 1 81 ? -2.735 -2.971 2.271 1.00 95.62 81 PHE A CA 1
ATOM 697 C C . PHE A 1 81 ? -1.782 -2.075 3.055 1.00 95.62 81 PHE A C 1
ATOM 699 O O . PHE A 1 81 ? -0.610 -2.406 3.235 1.00 95.62 81 PHE A O 1
ATOM 706 N N . SER A 1 82 ? -2.293 -0.952 3.546 1.00 91.94 82 SER A N 1
ATOM 707 C CA . SER A 1 82 ? -1.562 -0.014 4.387 1.00 91.94 82 SER A CA 1
ATOM 708 C C . SER A 1 82 ? -2.199 0.060 5.767 1.00 91.94 82 SER A C 1
ATOM 710 O O . SER A 1 82 ? -3.416 0.010 5.911 1.00 91.94 82 SER A O 1
ATOM 712 N N . ASN A 1 83 ? -1.363 0.178 6.800 1.00 92.31 83 ASN A N 1
ATOM 713 C CA . ASN A 1 83 ? -1.800 0.409 8.179 1.00 92.31 83 ASN A CA 1
ATOM 714 C C . ASN A 1 83 ? -2.931 -0.531 8.660 1.00 92.31 83 ASN A C 1
ATOM 716 O O . ASN A 1 83 ? -3.821 -0.084 9.373 1.00 92.31 83 ASN A O 1
ATOM 720 N N . ILE A 1 84 ? -2.901 -1.822 8.291 1.00 94.38 84 ILE A N 1
ATOM 721 C CA . ILE A 1 84 ? -3.776 -2.863 8.871 1.00 94.38 84 ILE A CA 1
ATOM 722 C C . ILE A 1 84 ? -3.287 -3.154 10.293 1.00 94.38 84 ILE A C 1
ATOM 724 O O . ILE A 1 84 ? -2.506 -4.076 10.528 1.00 94.38 84 ILE A O 1
ATOM 728 N N . LYS A 1 85 ? -3.608 -2.227 11.191 1.00 94.50 85 LYS A N 1
ATOM 729 C CA . LYS A 1 85 ? -3.048 -2.072 12.531 1.00 94.50 85 LYS A CA 1
ATOM 730 C C . LYS A 1 85 ? -4.049 -1.343 13.418 1.00 94.50 85 LYS A C 1
ATOM 732 O O . LYS A 1 85 ? -4.903 -0.608 12.923 1.00 94.50 85 LYS A O 1
ATOM 737 N N . THR A 1 86 ? -3.919 -1.527 14.724 1.00 94.69 86 THR A N 1
ATOM 738 C CA . THR A 1 86 ? -4.632 -0.720 15.721 1.00 94.69 86 THR A CA 1
ATOM 739 C C . THR A 1 86 ? -4.103 0.716 15.740 1.00 94.69 86 THR A C 1
ATOM 741 O O . THR A 1 86 ? -2.983 0.981 15.299 1.00 94.69 86 THR A O 1
ATOM 744 N N . ALA A 1 87 ? -4.878 1.655 16.286 1.00 93.75 87 ALA A N 1
ATOM 745 C CA . ALA A 1 87 ? -4.461 3.053 16.390 1.00 93.75 87 ALA A CA 1
ATOM 746 C C . ALA A 1 87 ? -3.140 3.224 17.156 1.00 93.75 87 ALA A C 1
ATOM 748 O O . ALA A 1 87 ? -2.241 3.919 16.685 1.00 93.75 87 ALA A O 1
ATOM 749 N N . LYS A 1 88 ? -2.974 2.499 18.269 1.00 93.75 88 LYS A N 1
ATOM 750 C CA . LYS A 1 88 ? -1.739 2.485 19.065 1.00 93.75 88 LYS A CA 1
ATOM 751 C C . LYS A 1 88 ? -0.528 1.993 18.269 1.00 93.75 88 LYS A C 1
ATOM 753 O O . LYS A 1 88 ? 0.554 2.572 18.341 1.00 93.75 88 LYS A O 1
ATOM 758 N N . GLU A 1 89 ? -0.690 0.927 17.488 1.00 94.00 89 GLU A N 1
ATOM 759 C CA . GLU A 1 89 ? 0.387 0.420 16.631 1.00 94.00 89 GLU A CA 1
ATOM 760 C C . GLU A 1 89 ? 0.706 1.366 15.469 1.00 94.00 89 GLU A C 1
ATOM 762 O O . GLU A 1 89 ? 1.853 1.431 15.022 1.00 94.00 89 GLU A O 1
ATOM 767 N N . ILE A 1 90 ? -0.295 2.086 14.957 1.00 91.69 90 ILE A N 1
ATOM 768 C CA . ILE A 1 90 ? -0.094 3.117 13.940 1.00 91.69 90 ILE A CA 1
ATOM 769 C C . ILE A 1 90 ? 0.683 4.285 14.540 1.00 91.69 90 ILE A C 1
ATOM 771 O O . ILE A 1 90 ? 1.683 4.676 13.948 1.00 91.69 90 ILE A O 1
ATOM 775 N N . GLU A 1 91 ? 0.304 4.788 15.717 1.00 91.00 91 GLU A N 1
ATOM 776 C CA . GLU A 1 91 ? 1.062 5.829 16.425 1.00 91.00 91 GLU A CA 1
ATOM 777 C C . GLU A 1 91 ? 2.521 5.401 16.614 1.00 91.00 91 GLU A C 1
ATOM 779 O O . GLU A 1 91 ? 3.442 6.132 16.249 1.00 91.00 91 GLU A O 1
ATOM 784 N N . HIS A 1 92 ? 2.741 4.185 17.120 1.00 90.38 92 HIS A N 1
ATOM 785 C CA . HIS A 1 92 ? 4.080 3.633 17.306 1.00 90.38 92 HIS A CA 1
ATOM 786 C C . HIS A 1 92 ? 4.867 3.579 15.987 1.00 90.38 92 HIS A C 1
ATOM 788 O O . HIS A 1 92 ? 6.025 3.994 15.927 1.00 90.38 92 HIS A O 1
ATOM 794 N N . LYS A 1 93 ? 4.237 3.105 14.905 1.00 88.19 93 LYS A N 1
ATOM 795 C CA . LYS A 1 93 ? 4.847 3.087 13.570 1.00 88.19 93 LYS A CA 1
ATOM 796 C C . LYS A 1 93 ? 5.232 4.496 13.119 1.00 88.19 93 LYS A C 1
ATOM 798 O O . LYS A 1 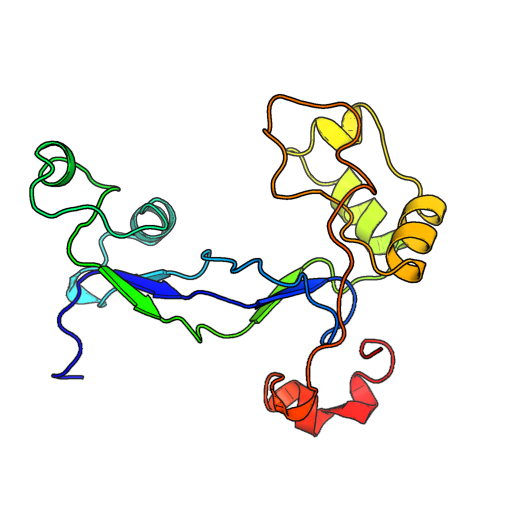93 ? 6.345 4.665 12.628 1.00 88.19 93 LYS A O 1
ATOM 803 N N . LEU A 1 94 ? 4.345 5.479 13.274 1.00 84.38 94 LEU A N 1
ATOM 804 C CA . LEU A 1 94 ? 4.584 6.858 12.843 1.00 84.38 94 LEU A CA 1
ATOM 805 C C . LEU A 1 94 ? 5.717 7.517 13.639 1.00 84.38 94 LEU A C 1
ATOM 807 O O . LEU A 1 94 ? 6.594 8.111 13.022 1.00 84.38 94 LEU A O 1
ATOM 811 N N . LYS A 1 95 ? 5.783 7.294 14.960 1.00 82.88 95 LYS A N 1
ATOM 812 C CA . LYS A 1 95 ? 6.902 7.732 15.818 1.00 82.88 95 LYS A CA 1
ATOM 813 C C . LYS A 1 95 ? 8.253 7.169 15.383 1.00 82.88 95 LYS A C 1
ATOM 815 O O . LYS A 1 95 ? 9.270 7.838 15.493 1.00 82.88 95 LYS A O 1
ATOM 820 N N . SER A 1 96 ? 8.275 5.928 14.900 1.00 78.75 96 SER A N 1
ATOM 821 C CA . SER A 1 96 ? 9.513 5.268 14.466 1.00 78.75 96 SER A CA 1
ATOM 822 C C . SER A 1 96 ? 9.976 5.655 13.054 1.00 78.75 96 SER A C 1
ATOM 824 O O . SER A 1 96 ? 11.042 5.223 12.613 1.00 78.75 96 SER A O 1
ATOM 826 N N . TYR A 1 97 ? 9.177 6.418 12.299 1.00 70.12 97 TYR A N 1
ATOM 827 C CA . TYR A 1 97 ? 9.400 6.610 10.869 1.00 70.12 97 TYR A CA 1
ATOM 828 C C . TYR A 1 97 ? 10.170 7.899 10.561 1.00 70.12 97 TYR A C 1
ATOM 830 O O . TYR A 1 97 ? 9.593 8.973 10.417 1.00 70.12 97 TYR A O 1
ATOM 838 N N . LEU A 1 98 ? 11.479 7.754 10.333 1.00 59.44 98 LEU A N 1
ATOM 839 C CA . LEU A 1 98 ? 12.448 8.833 10.073 1.00 59.44 98 LEU A CA 1
ATOM 840 C C . LEU A 1 98 ? 12.078 9.802 8.922 1.00 59.44 98 LEU A C 1
ATOM 842 O O . LEU A 1 98 ? 12.640 10.887 8.811 1.00 59.44 98 LEU A O 1
ATOM 846 N N . HIS A 1 99 ? 11.168 9.417 8.020 1.00 58.53 99 HIS A N 1
ATOM 847 C CA . HIS A 1 99 ? 10.807 10.211 6.837 1.00 58.53 99 HIS A CA 1
ATOM 848 C C . HIS A 1 99 ? 9.541 11.064 7.000 1.00 58.53 99 HIS A C 1
ATOM 850 O O . HIS A 1 99 ? 9.152 11.745 6.048 1.00 58.53 99 HIS A O 1
ATOM 856 N N . HIS A 1 100 ? 8.895 11.050 8.168 1.00 64.50 100 HIS A N 1
ATOM 857 C CA . HIS A 1 100 ? 7.734 11.891 8.449 1.00 64.50 100 HIS A CA 1
ATOM 858 C C . HIS A 1 100 ? 8.126 13.064 9.338 1.00 64.50 100 HIS A C 1
ATOM 860 O O . HIS A 1 100 ? 7.664 13.152 10.468 1.00 64.50 100 HIS A O 1
ATOM 866 N N . ARG A 1 101 ? 8.879 14.027 8.780 1.00 63.50 101 ARG A N 1
ATOM 867 C CA . ARG A 1 101 ? 9.031 15.351 9.412 1.00 63.50 101 ARG A CA 1
ATOM 868 C C . ARG A 1 101 ? 7.657 15.854 9.873 1.00 63.50 101 ARG A C 1
ATOM 870 O O . ARG A 1 101 ? 7.540 16.366 10.978 1.00 63.50 101 ARG A O 1
ATOM 877 N N . GLU A 1 102 ? 6.623 15.612 9.045 1.00 62.31 102 GLU A N 1
ATOM 878 C CA . GLU A 1 102 ? 5.189 15.876 9.293 1.00 62.31 102 GLU A CA 1
ATOM 879 C C . GLU A 1 102 ? 4.728 15.476 10.690 1.00 62.31 102 GLU A C 1
ATOM 881 O O . GLU A 1 102 ? 4.142 16.297 11.391 1.00 62.31 102 GLU A O 1
ATOM 886 N N . PHE A 1 103 ? 5.088 14.275 11.124 1.00 66.00 103 PHE A N 1
ATOM 887 C CA . PHE A 1 103 ? 4.735 13.771 12.441 1.00 66.00 103 PHE A CA 1
ATOM 888 C C . PHE A 1 103 ? 5.603 14.367 13.561 1.00 66.00 103 PHE A C 1
ATOM 890 O O . PHE A 1 103 ? 5.114 14.538 14.670 1.00 66.00 103 PHE A O 1
ATOM 897 N N . ASP A 1 104 ? 6.859 14.729 13.281 1.00 65.06 104 ASP A N 1
ATOM 898 C CA . ASP A 1 104 ? 7.730 15.389 14.266 1.00 65.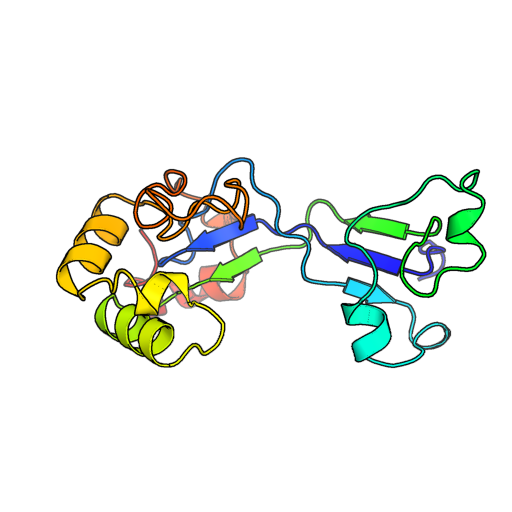06 104 ASP A CA 1
ATOM 899 C C . ASP A 1 104 ? 7.245 16.804 14.616 1.00 65.06 104 ASP A C 1
ATOM 901 O O . ASP A 1 104 ? 7.433 17.259 15.742 1.00 65.06 104 ASP A O 1
ATOM 905 N N . LEU A 1 105 ? 6.632 17.515 13.659 1.00 68.75 105 LEU A N 1
ATOM 906 C CA . LEU A 1 105 ? 6.087 18.857 13.906 1.00 68.75 105 LEU A CA 1
ATOM 907 C C . LEU A 1 105 ? 4.661 18.827 14.476 1.00 68.75 105 LEU A C 1
ATOM 909 O O . LEU A 1 105 ? 4.339 19.676 15.300 1.00 68.75 105 LEU A O 1
ATOM 913 N N . GLU A 1 106 ? 3.820 17.877 14.053 1.00 71.56 106 GLU A N 1
ATOM 914 C CA . GLU A 1 106 ? 2.444 17.710 14.549 1.00 71.56 106 GLU A CA 1
ATOM 915 C C . GLU A 1 106 ? 2.139 16.218 14.794 1.00 71.56 106 GLU A C 1
ATOM 917 O O . GLU A 1 106 ? 1.564 15.538 13.936 1.00 71.56 106 GLU A O 1
ATOM 922 N N . PRO A 1 107 ? 2.545 15.664 15.952 1.00 76.56 107 PRO A N 1
ATOM 923 C CA . PRO A 1 107 ? 2.332 14.256 16.253 1.00 76.56 107 PRO A CA 1
ATOM 924 C C . PRO A 1 107 ? 0.850 13.970 16.504 1.00 76.56 107 PRO A C 1
ATOM 926 O O . PRO A 1 107 ? 0.183 14.669 17.267 1.00 76.56 107 PRO A O 1
ATOM 929 N N . LEU A 1 108 ? 0.346 12.886 15.911 1.00 81.94 108 LEU A N 1
ATOM 930 C CA . LEU A 1 108 ? -0.975 12.364 16.250 1.00 81.94 108 LEU A CA 1
ATOM 931 C C . LEU A 1 108 ? -0.914 11.508 17.509 1.00 81.94 108 LEU A C 1
ATOM 933 O O . LEU A 1 108 ? -0.091 10.598 17.622 1.00 81.94 108 LEU A O 1
ATOM 937 N N . THR A 1 109 ? -1.861 11.743 18.405 1.00 86.75 109 THR A N 1
ATOM 938 C CA . THR A 1 109 ? -2.145 10.855 19.536 1.00 86.75 109 THR A CA 1
ATOM 939 C C . THR A 1 109 ? -2.928 9.618 19.080 1.00 86.75 109 THR A C 1
ATOM 941 O O . THR A 1 109 ? -3.646 9.663 18.076 1.00 86.75 109 THR A O 1
ATOM 944 N N . THR A 1 110 ? -2.853 8.516 19.841 1.00 91.25 110 THR A N 1
ATOM 945 C CA . THR A 1 110 ? -3.707 7.329 19.621 1.00 91.25 110 THR A CA 1
ATOM 946 C C . THR A 1 110 ? -5.185 7.714 19.468 1.00 91.25 110 THR A C 1
ATOM 948 O O . THR A 1 110 ? -5.818 7.263 18.520 1.00 91.25 110 THR A O 1
ATOM 951 N N . ASN A 1 111 ? -5.719 8.596 20.324 1.00 92.25 111 ASN A N 1
ATOM 952 C CA . ASN A 1 111 ? -7.137 8.986 20.297 1.00 92.25 111 ASN A CA 1
ATOM 953 C C . ASN A 1 111 ? -7.539 9.662 18.976 1.00 92.25 111 ASN A C 1
ATOM 955 O O . ASN A 1 111 ? -8.590 9.360 18.418 1.00 92.25 111 ASN A O 1
ATOM 959 N N . GLN A 1 112 ? -6.686 10.538 18.439 1.00 89.75 112 GLN A N 1
ATOM 960 C CA . GLN A 1 112 ? -6.937 11.174 17.141 1.00 89.75 112 GLN A CA 1
ATOM 961 C C . GLN A 1 112 ? -6.905 10.152 16.000 1.00 89.75 112 GLN A C 1
ATOM 963 O O . GLN A 1 112 ? -7.714 10.216 15.078 1.00 89.75 112 GLN A O 1
ATOM 968 N N . ILE A 1 113 ? -5.993 9.176 16.060 1.00 91.25 113 ILE A N 1
ATOM 969 C CA . ILE A 1 113 ? -5.943 8.090 15.072 1.00 91.25 113 ILE A CA 1
ATOM 970 C C . ILE A 1 113 ? -7.197 7.214 15.171 1.00 91.25 113 ILE A C 1
ATOM 972 O O . ILE A 1 113 ? -7.747 6.831 14.139 1.00 91.25 113 ILE A O 1
ATOM 976 N N . GLU A 1 114 ? -7.678 6.910 16.377 1.00 94.00 114 GLU A N 1
ATOM 977 C CA . GLU A 1 114 ? -8.934 6.174 16.572 1.00 94.00 114 GLU A CA 1
ATOM 978 C C . GLU A 1 114 ? -10.123 6.911 15.962 1.00 94.00 114 GLU A C 1
ATOM 980 O O . GLU A 1 114 ? -10.933 6.290 15.271 1.00 94.00 114 GLU A O 1
ATOM 985 N N . GLU A 1 115 ? -10.203 8.227 16.151 1.00 93.06 115 GLU A N 1
ATOM 986 C CA . GLU A 1 115 ? -11.248 9.053 15.552 1.00 93.06 115 GLU A CA 1
ATOM 987 C C . GLU A 1 115 ? -11.190 9.017 14.018 1.00 93.06 115 GLU A C 1
ATOM 989 O O . GLU A 1 115 ? -12.207 8.770 13.369 1.00 93.06 115 GLU A O 1
ATOM 994 N N . ILE A 1 116 ? -9.998 9.149 13.428 1.00 91.81 116 ILE A N 1
ATOM 995 C CA . ILE A 1 116 ? -9.784 9.042 11.974 1.00 91.81 116 ILE A CA 1
ATOM 996 C C . ILE A 1 116 ? -10.223 7.666 11.444 1.00 91.81 116 ILE A C 1
ATOM 998 O O . ILE A 1 116 ? -10.905 7.577 10.418 1.00 91.81 116 ILE A O 1
ATOM 1002 N N . ILE A 1 117 ? -9.859 6.582 12.140 1.00 92.62 117 ILE A N 1
ATOM 1003 C CA . ILE A 1 117 ? -10.249 5.214 11.764 1.00 92.62 117 ILE A CA 1
ATOM 1004 C C . ILE A 1 117 ? -11.769 5.054 11.848 1.00 92.62 117 ILE A C 1
ATOM 1006 O O . ILE A 1 117 ? -12.377 4.528 10.914 1.00 92.62 117 ILE A O 1
ATOM 1010 N N . LYS A 1 118 ? -12.392 5.531 12.930 1.00 92.88 118 LYS A N 1
ATOM 1011 C CA . LYS A 1 118 ? -13.846 5.473 13.142 1.00 92.88 118 LYS A CA 1
ATOM 1012 C C . LYS A 1 118 ? -14.606 6.263 12.079 1.00 92.88 118 LYS A C 1
ATOM 1014 O O . LYS A 1 118 ? -15.620 5.788 11.572 1.00 92.88 118 LYS A O 1
ATOM 1019 N N . ASN A 1 119 ? -14.076 7.419 11.689 1.00 92.56 119 ASN A N 1
ATOM 1020 C CA . ASN A 1 119 ? -14.607 8.253 10.612 1.00 92.56 119 ASN A CA 1
ATOM 1021 C C . ASN A 1 119 ? -14.298 7.697 9.213 1.00 92.56 119 ASN A C 1
ATOM 1023 O O . ASN A 1 119 ? -14.759 8.263 8.219 1.00 92.56 119 ASN A O 1
ATOM 1027 N N . LYS A 1 120 ? -13.555 6.582 9.126 1.00 94.00 120 LYS A N 1
ATOM 1028 C CA . LYS A 1 120 ? -13.149 5.917 7.882 1.00 94.00 120 LYS A CA 1
ATOM 1029 C C . LYS A 1 120 ? -12.433 6.884 6.950 1.00 94.00 120 LYS A C 1
ATOM 1031 O O . LYS A 1 120 ? -12.777 6.995 5.779 1.00 94.00 120 LYS A O 1
ATOM 1036 N N . GLN A 1 121 ? -11.444 7.598 7.468 1.00 92.12 121 GLN A N 1
ATOM 1037 C CA . GLN A 1 121 ? -10.644 8.552 6.703 1.00 92.12 121 GLN A CA 1
ATOM 1038 C C . GLN A 1 121 ? -9.198 8.079 6.599 1.00 92.12 121 GLN A C 1
ATOM 1040 O O . GLN A 1 121 ? -8.630 7.523 7.542 1.00 92.12 121 GLN A O 1
ATOM 1045 N N . ALA A 1 122 ? -8.564 8.283 5.448 1.00 89.62 122 ALA A N 1
ATOM 1046 C CA . ALA A 1 122 ? -7.129 8.055 5.344 1.00 89.62 122 ALA A CA 1
ATOM 1047 C C . ALA A 1 122 ? -6.372 9.043 6.259 1.00 89.62 122 ALA A C 1
ATOM 1049 O O . ALA A 1 122 ? -6.672 10.233 6.285 1.00 89.62 122 ALA A O 1
ATOM 1050 N N . ILE A 1 123 ? -5.367 8.561 7.004 1.00 85.50 123 ILE A N 1
ATOM 1051 C CA . ILE A 1 123 ? -4.564 9.402 7.916 1.00 85.50 123 ILE A CA 1
ATOM 1052 C C . ILE A 1 123 ? -3.858 10.526 7.157 1.00 85.50 123 ILE A C 1
ATOM 1054 O O . ILE A 1 123 ? -3.660 11.596 7.719 1.00 85.50 123 ILE A O 1
ATOM 1058 N N . TYR A 1 124 ? -3.492 10.290 5.897 1.00 77.62 124 TYR A N 1
ATOM 1059 C CA . TYR A 1 124 ? -2.819 11.268 5.055 1.00 77.62 124 TYR A CA 1
ATOM 1060 C C . TYR A 1 124 ? -3.603 11.495 3.773 1.00 77.62 124 TYR A C 1
ATOM 1062 O O . TYR A 1 124 ? -4.042 10.533 3.135 1.00 77.62 124 TYR A O 1
ATOM 1070 N N . ASP A 1 125 ? -3.681 12.751 3.347 1.00 77.94 125 ASP A N 1
ATOM 1071 C CA . ASP A 1 125 ? -4.019 13.059 1.964 1.00 77.94 125 ASP A CA 1
ATOM 1072 C C . ASP A 1 125 ? -2.801 12.811 1.056 1.00 77.94 125 ASP A C 1
ATOM 1074 O O . ASP A 1 125 ? -1.794 13.523 1.091 1.00 77.94 125 ASP A O 1
ATOM 1078 N N . LEU A 1 126 ? -2.895 11.767 0.228 1.00 73.06 126 LEU A N 1
ATOM 1079 C CA . LEU A 1 126 ? -1.851 11.373 -0.721 1.00 73.06 126 LEU A CA 1
ATOM 1080 C C . LEU A 1 126 ? -1.786 12.283 -1.964 1.00 73.06 126 LEU A C 1
ATOM 1082 O O . LEU A 1 126 ? -0.846 12.152 -2.753 1.00 73.06 126 LEU A O 1
ATOM 1086 N N . LYS A 1 127 ? -2.765 13.175 -2.161 1.00 68.06 127 LYS A N 1
ATOM 1087 C CA . LYS A 1 127 ? -2.864 14.091 -3.309 1.00 68.06 127 LYS A CA 1
ATOM 1088 C C . LYS A 1 127 ? -2.224 15.453 -3.034 1.00 68.06 127 LYS A C 1
ATOM 1090 O O . LYS A 1 127 ? -1.863 16.143 -3.988 1.00 68.06 127 LYS A O 1
ATOM 1095 N N . VAL A 1 128 ? -2.066 15.844 -1.767 1.00 65.25 128 VAL A N 1
ATOM 1096 C CA . VAL A 1 128 ? -1.515 17.158 -1.397 1.00 65.25 128 VAL A CA 1
ATOM 1097 C C . VAL A 1 128 ? -0.021 17.221 -1.703 1.00 65.25 128 VAL A C 1
ATOM 1099 O O . VAL A 1 128 ? 0.741 16.286 -1.443 1.00 65.25 128 VAL A O 1
ATOM 1102 N N . ASP A 1 129 ? 0.415 18.362 -2.242 1.00 62.31 129 ASP A N 1
ATOM 1103 C CA . ASP A 1 129 ? 1.827 18.635 -2.491 1.00 62.31 129 ASP A CA 1
ATOM 1104 C C . ASP A 1 129 ? 2.646 18.429 -1.207 1.00 62.31 129 ASP A C 1
ATOM 1106 O O . ASP A 1 129 ? 2.344 18.972 -0.144 1.00 62.31 129 ASP A O 1
ATOM 1110 N N . LYS A 1 130 ? 3.741 17.670 -1.309 1.00 61.44 130 LYS A N 1
ATOM 1111 C CA . LYS A 1 130 ? 4.675 17.411 -0.204 1.00 61.44 130 LYS A CA 1
ATOM 1112 C C . LYS A 1 130 ? 5.209 18.696 0.449 1.00 61.44 130 LYS A C 1
ATOM 1114 O O . LYS A 1 130 ? 5.595 18.649 1.608 1.00 61.44 130 LYS A O 1
ATOM 1119 N N . ARG A 1 131 ? 5.179 19.832 -0.255 1.00 61.09 131 ARG A N 1
ATOM 1120 C CA . ARG A 1 131 ? 5.601 21.156 0.231 1.00 61.09 131 ARG A CA 1
ATOM 1121 C C . ARG A 1 131 ? 4.572 21.866 1.119 1.00 61.09 131 ARG A C 1
ATOM 1123 O O . ARG A 1 131 ? 4.958 22.750 1.875 1.00 61.09 131 ARG A O 1
ATOM 1130 N N . ILE A 1 132 ? 3.290 21.501 1.046 1.00 60.31 132 ILE A N 1
ATOM 1131 C CA . ILE A 1 132 ? 2.224 22.100 1.864 1.00 60.31 132 ILE A CA 1
ATOM 1132 C C . ILE A 1 132 ? 2.074 21.261 3.126 1.00 60.31 132 ILE A C 1
ATOM 1134 O O . ILE A 1 132 ? 1.684 20.105 3.057 1.00 60.31 132 ILE A O 1
ATOM 1138 N N . TYR A 1 133 ? 2.446 21.810 4.273 1.00 52.97 133 TYR A N 1
ATOM 1139 C CA . TYR A 1 133 ? 2.564 21.030 5.503 1.00 52.97 133 TYR A CA 1
ATOM 1140 C C . TYR A 1 133 ? 1.303 21.049 6.373 1.00 52.97 133 TYR A C 1
ATOM 1142 O O . TYR A 1 133 ? 0.956 20.057 7.005 1.00 52.97 133 TYR A O 1
ATOM 1150 N N . LYS A 1 134 ? 0.606 22.188 6.378 1.00 50.06 134 LYS A N 1
ATOM 1151 C CA . LYS A 1 134 ? -0.615 22.392 7.157 1.00 50.06 134 LYS A CA 1
ATOM 1152 C C . LYS A 1 134 ? -1.773 21.604 6.530 1.00 50.06 134 LYS A C 1
ATOM 1154 O O . LYS A 1 134 ? -1.954 21.660 5.316 1.00 50.06 134 LYS A O 1
ATOM 1159 N N . ASN A 1 135 ? -2.559 20.922 7.366 1.00 54.59 135 ASN A N 1
ATOM 1160 C CA . ASN A 1 135 ? -3.813 20.221 7.032 1.00 54.59 135 ASN A CA 1
ATOM 1161 C C . ASN A 1 135 ? -3.702 18.889 6.260 1.00 54.59 135 ASN A C 1
ATOM 1163 O O . ASN A 1 135 ? -4.677 18.471 5.648 1.00 54.59 135 ASN A O 1
ATOM 1167 N N . LYS A 1 136 ? -2.557 18.194 6.265 1.00 60.09 136 LYS A N 1
ATOM 1168 C CA . LYS A 1 136 ? -2.432 16.876 5.597 1.00 60.09 136 LYS A CA 1
ATOM 1169 C C . LYS A 1 136 ? -2.913 15.693 6.422 1.00 60.09 136 LYS A C 1
ATOM 1171 O O . LYS A 1 136 ? -3.284 14.659 5.864 1.00 60.09 136 LYS A O 1
ATOM 1176 N N . ILE A 1 137 ? -2.817 15.827 7.738 1.00 63.44 137 ILE A N 1
ATOM 1177 C CA . ILE A 1 137 ? -3.056 14.746 8.677 1.00 63.44 137 ILE A CA 1
ATOM 1178 C C . ILE A 1 137 ? -4.530 14.781 9.094 1.00 63.44 137 ILE A C 1
ATOM 1180 O O . ILE A 1 137 ? -5.025 15.814 9.530 1.00 63.44 137 ILE A O 1
ATOM 1184 N N . GLY A 1 138 ? -5.244 13.669 8.909 1.00 62.91 138 GLY A N 1
ATOM 1185 C CA . GLY A 1 138 ? -6.686 13.570 9.178 1.00 62.91 138 GLY A CA 1
ATOM 1186 C C . GLY A 1 138 ? -7.593 14.181 8.100 1.00 62.91 138 GLY A C 1
ATOM 1187 O O . GLY A 1 138 ? -8.811 14.102 8.219 1.00 62.91 138 GLY A O 1
ATOM 1188 N N . ALA A 1 139 ? -7.023 14.737 7.026 1.00 71.12 139 ALA A N 1
ATOM 1189 C CA . ALA A 1 139 ? -7.759 15.282 5.879 1.00 71.12 139 ALA A CA 1
ATOM 1190 C C . ALA A 1 139 ? -7.776 14.343 4.659 1.00 71.12 139 ALA A C 1
ATOM 1192 O O . ALA A 1 139 ? -8.156 14.754 3.565 1.00 71.12 139 ALA A O 1
ATOM 1193 N N . GLY A 1 140 ? -7.322 13.096 4.819 1.00 76.50 140 GLY A N 1
ATOM 1194 C CA . GLY A 1 140 ? -7.289 12.142 3.720 1.00 76.50 140 GLY A CA 1
ATOM 1195 C C . GLY A 1 140 ? -8.684 11.751 3.231 1.00 76.50 140 GLY A C 1
ATOM 1196 O O . GLY A 1 140 ? -9.690 11.905 3.928 1.00 76.50 140 GLY A O 1
ATOM 1197 N N . ASP A 1 141 ? -8.726 11.212 2.012 1.00 84.56 141 ASP A N 1
ATOM 1198 C CA . ASP A 1 141 ? -9.959 10.758 1.368 1.00 84.56 141 ASP A CA 1
ATOM 1199 C C . ASP A 1 141 ? -10.775 9.818 2.281 1.00 84.56 141 ASP A C 1
ATOM 1201 O O . ASP A 1 141 ? -10.223 8.993 3.025 1.00 84.56 141 ASP A O 1
ATOM 1205 N N . LYS A 1 142 ? -12.109 9.908 2.184 1.00 92.81 142 LYS A N 1
ATOM 1206 C CA . LYS A 1 142 ? -13.012 8.945 2.825 1.00 92.81 142 LYS A CA 1
ATOM 1207 C C . LYS A 1 142 ? -12.820 7.559 2.215 1.00 92.81 142 LYS A C 1
ATOM 1209 O O . LYS A 1 142 ? -12.729 7.410 0.999 1.00 92.81 142 LYS A O 1
ATOM 1214 N N . LEU A 1 143 ? -12.779 6.554 3.077 1.00 94.56 143 LEU A N 1
ATOM 1215 C CA . LEU A 1 143 ? -12.657 5.155 2.713 1.00 94.56 143 LEU A CA 1
AT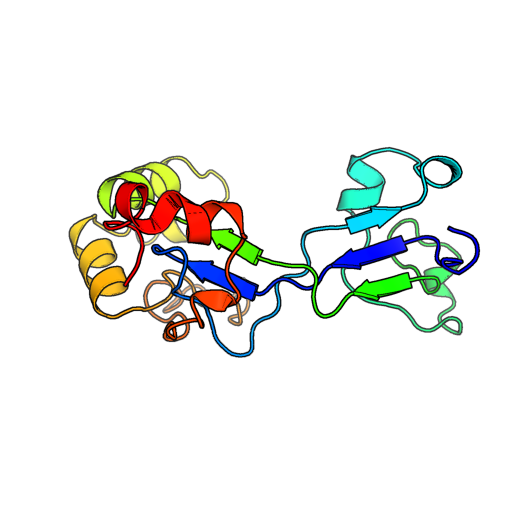OM 1216 C C . LEU A 1 143 ? -14.037 4.566 2.431 1.00 94.56 143 LEU A C 1
ATOM 1218 O O . LEU A 1 143 ? -14.990 4.775 3.184 1.00 94.56 143 LEU A O 1
ATOM 1222 N N . GLU A 1 144 ? -14.114 3.775 1.371 1.00 96.06 144 GLU A N 1
ATOM 1223 C CA . GLU A 1 144 ? -15.323 3.079 0.946 1.00 96.06 144 GLU A CA 1
ATOM 1224 C C . GLU A 1 144 ? -15.200 1.574 1.182 1.00 96.06 144 GLU A C 1
ATOM 1226 O O . GLU A 1 144 ? -14.105 0.996 1.156 1.00 96.06 144 GLU A O 1
ATOM 1231 N N . LYS A 1 145 ? -16.350 0.930 1.419 1.00 96.38 145 LYS A N 1
ATOM 1232 C CA . LYS A 1 145 ? -16.422 -0.526 1.533 1.00 96.38 145 LYS A CA 1
ATOM 1233 C C . LYS A 1 145 ? -16.150 -1.164 0.178 1.00 96.38 145 LYS A C 1
ATOM 1235 O O . LYS A 1 145 ? -16.868 -0.932 -0.789 1.00 96.38 145 LYS A O 1
ATOM 1240 N N . PHE A 1 146 ? -15.152 -2.033 0.142 1.00 96.19 146 PHE A N 1
ATOM 1241 C CA . PHE A 1 146 ? -14.856 -2.881 -0.996 1.00 96.19 146 PHE A CA 1
ATOM 1242 C C . PHE A 1 146 ? -15.706 -4.147 -0.976 1.00 96.19 146 PHE A C 1
ATOM 1244 O O . PHE A 1 146 ? -15.990 -4.719 0.079 1.00 96.19 146 PHE A O 1
ATOM 1251 N N . GLU A 1 147 ? -16.040 -4.637 -2.164 1.00 95.75 147 GLU A N 1
ATOM 1252 C CA . GLU A 1 147 ? -16.743 -5.901 -2.326 1.00 95.75 147 GLU A CA 1
ATOM 1253 C C . GLU A 1 147 ? -15.895 -7.070 -1.791 1.00 95.75 147 GLU A C 1
ATOM 1255 O O . GLU A 1 147 ? -14.769 -7.301 -2.238 1.00 95.75 147 GLU A O 1
ATOM 1260 N N . PHE A 1 148 ? -16.437 -7.833 -0.838 1.00 94.81 148 PHE A N 1
ATOM 1261 C CA . PHE A 1 148 ? -15.705 -8.921 -0.177 1.00 94.81 148 PHE A CA 1
ATOM 1262 C C . PHE A 1 148 ? -15.286 -10.037 -1.150 1.00 94.81 148 PHE A C 1
ATOM 1264 O O . PHE A 1 148 ? -14.188 -10.577 -1.038 1.00 94.81 148 PHE A O 1
ATOM 1271 N N . SER A 1 149 ? -16.125 -10.340 -2.147 1.00 95.81 149 SER A N 1
ATOM 1272 C CA . SER A 1 149 ? -15.857 -11.320 -3.217 1.00 95.81 149 SER A CA 1
ATOM 1273 C C . SER A 1 149 ? -14.632 -10.962 -4.074 1.00 95.81 149 SER A C 1
ATOM 1275 O O . SER A 1 149 ? -14.038 -11.834 -4.709 1.00 95.81 149 SER A O 1
ATOM 1277 N N . LYS A 1 150 ? -14.233 -9.684 -4.079 1.00 95.44 150 LYS A N 1
ATOM 1278 C CA . LYS A 1 150 ? -13.081 -9.160 -4.817 1.00 95.44 150 LYS A CA 1
ATOM 1279 C C . LYS A 1 150 ? -11.829 -9.046 -3.954 1.00 95.44 150 LYS A C 1
ATOM 1281 O O . LYS A 1 150 ? -10.826 -8.526 -4.426 1.00 95.44 150 LYS A O 1
ATOM 1286 N N . LEU A 1 151 ? -11.853 -9.475 -2.693 1.00 96.44 151 LEU A N 1
ATOM 1287 C CA . LEU A 1 151 ? -10.653 -9.529 -1.852 1.00 96.44 151 LEU A CA 1
ATOM 1288 C C . LEU A 1 151 ? -9.745 -10.703 -2.243 1.00 96.44 151 LEU A C 1
ATOM 1290 O O . LEU A 1 151 ? -10.179 -11.602 -2.962 1.00 96.44 151 LEU A O 1
ATOM 1294 N N . PRO A 1 152 ? -8.492 -10.766 -1.760 1.00 96.19 152 PRO A N 1
ATOM 1295 C CA . PRO A 1 152 ? -7.671 -11.958 -1.927 1.00 96.19 152 PRO A CA 1
ATOM 1296 C C . PRO A 1 152 ? -8.411 -13.219 -1.464 1.00 96.19 152 PRO A C 1
ATOM 1298 O O . PRO A 1 152 ? -8.974 -13.244 -0.368 1.00 96.19 152 PRO A O 1
ATOM 1301 N N . ILE A 1 153 ? -8.350 -14.290 -2.262 1.00 96.94 153 ILE A N 1
ATOM 1302 C CA . ILE A 1 153 ? -9.025 -15.575 -1.982 1.00 96.94 153 ILE A CA 1
ATOM 1303 C C . ILE A 1 153 ? -8.708 -16.082 -0.569 1.00 96.94 153 ILE A C 1
ATOM 1305 O O . ILE A 1 153 ? -9.564 -16.648 0.106 1.00 96.94 153 ILE A O 1
ATOM 1309 N N . TYR A 1 154 ? -7.480 -15.857 -0.098 1.00 96.56 154 TYR A N 1
ATOM 1310 C CA . TYR A 1 154 ? -7.078 -16.236 1.250 1.00 96.56 154 TYR A CA 1
ATOM 1311 C C . TYR A 1 154 ? -7.899 -15.525 2.339 1.00 96.56 154 TYR A C 1
ATOM 1313 O O . TYR A 1 154 ? -8.332 -16.173 3.286 1.00 96.56 154 TYR A O 1
ATOM 1321 N N . ILE A 1 155 ? -8.169 -14.225 2.190 1.00 96.62 155 ILE A N 1
ATOM 1322 C CA . ILE A 1 155 ? -9.004 -13.464 3.133 1.00 96.62 155 ILE A CA 1
ATOM 1323 C C . ILE A 1 155 ? -10.445 -13.967 3.075 1.00 96.62 155 ILE A C 1
ATOM 1325 O O . ILE A 1 155 ? -11.063 -14.175 4.116 1.00 96.62 155 ILE A O 1
ATOM 1329 N N . GLN A 1 156 ? -10.948 -14.239 1.868 1.00 96.69 156 GLN A N 1
ATOM 1330 C CA . GLN A 1 156 ? -12.301 -14.761 1.679 1.00 96.69 156 GLN A CA 1
ATOM 1331 C C . GLN A 1 156 ? -12.512 -16.092 2.410 1.00 96.69 156 GLN A C 1
ATOM 1333 O O . GLN A 1 156 ? -13.479 -16.247 3.153 1.00 96.69 156 GLN A O 1
ATOM 1338 N N . LYS A 1 157 ? -11.575 -17.034 2.247 1.00 97.62 157 LYS A N 1
ATOM 1339 C CA . LYS A 1 157 ? -11.632 -18.361 2.881 1.00 97.62 157 LYS A CA 1
ATOM 1340 C C . LYS A 1 157 ? -11.467 -18.314 4.402 1.00 97.62 157 LYS A C 1
ATOM 1342 O O . LYS A 1 157 ? -11.996 -19.174 5.091 1.00 97.62 157 LYS A O 1
ATOM 1347 N N . ASN A 1 158 ? -10.760 -17.313 4.926 1.00 97.19 158 ASN A N 1
ATOM 1348 C CA . ASN A 1 158 ? -10.441 -17.183 6.350 1.00 97.19 158 ASN A CA 1
ATOM 1349 C C . ASN A 1 158 ? -11.224 -16.046 7.027 1.00 97.19 158 ASN A C 1
ATOM 1351 O O . ASN A 1 158 ? -10.728 -15.418 7.962 1.00 97.19 158 ASN A O 1
ATOM 1355 N N . LYS A 1 159 ? -12.454 -15.775 6.571 1.00 94.25 159 LYS A N 1
ATOM 1356 C CA . LYS A 1 159 ? -13.289 -14.665 7.058 1.00 94.25 159 LYS A CA 1
ATOM 1357 C C . LYS A 1 159 ? -13.380 -14.600 8.586 1.00 94.25 159 LYS A C 1
ATOM 1359 O O . LYS A 1 159 ? -13.239 -13.523 9.154 1.00 94.25 159 LYS A O 1
ATOM 1364 N N . ASN A 1 160 ? -13.571 -15.743 9.247 1.00 95.44 160 ASN A N 1
ATOM 1365 C CA . ASN A 1 160 ? -13.723 -15.804 10.704 1.00 95.44 160 ASN A CA 1
ATOM 1366 C C . ASN A 1 160 ? -12.454 -15.357 11.446 1.00 95.44 160 ASN A C 1
ATOM 1368 O O . ASN A 1 160 ? -12.558 -14.661 12.454 1.00 95.44 160 ASN A O 1
ATOM 1372 N N . ASN A 1 161 ? -11.272 -15.679 10.911 1.00 96.44 161 ASN A N 1
ATOM 1373 C CA . ASN A 1 161 ? -9.985 -15.278 11.490 1.00 96.44 161 ASN A CA 1
ATOM 1374 C C . ASN A 1 161 ? -9.751 -13.769 11.347 1.00 96.44 161 ASN A C 1
ATOM 1376 O O . ASN A 1 161 ? -9.067 -13.160 12.163 1.00 96.44 161 ASN A O 1
ATOM 1380 N N . PHE A 1 162 ? -10.333 -13.160 10.313 1.00 95.19 162 PHE A N 1
ATOM 1381 C CA . PHE A 1 162 ? -10.181 -11.741 10.006 1.00 95.19 162 PHE A CA 1
ATOM 1382 C C . PHE A 1 162 ? -11.409 -10.905 10.361 1.00 95.19 162 PHE A C 1
ATOM 1384 O O . PHE A 1 162 ? -11.483 -9.759 9.932 1.00 95.19 162 PHE A O 1
ATOM 1391 N N . LYS A 1 163 ? -12.355 -11.429 11.152 1.00 94.56 163 LYS A N 1
ATOM 1392 C CA . LYS A 1 163 ? -13.614 -10.736 11.482 1.00 94.56 163 LYS A CA 1
ATOM 1393 C C . LYS A 1 163 ? -13.386 -9.324 12.036 1.00 94.56 163 LYS A C 1
ATOM 1395 O O . LYS A 1 163 ? -14.112 -8.407 11.691 1.00 94.56 163 LYS A O 1
ATOM 1400 N N . GLU A 1 164 ? -12.337 -9.144 12.836 1.00 93.38 164 GLU A N 1
ATOM 1401 C CA . GLU A 1 164 ? -11.979 -7.859 13.448 1.00 93.38 164 GLU A CA 1
ATOM 1402 C C . GLU A 1 164 ? -11.318 -6.896 12.457 1.00 93.38 164 GLU A C 1
ATOM 1404 O O . GLU A 1 164 ? -11.261 -5.696 12.702 1.00 93.38 164 GLU A O 1
ATOM 1409 N N . TRP A 1 165 ? -10.841 -7.399 11.321 1.00 94.81 165 TRP A N 1
ATOM 1410 C CA . TRP A 1 165 ? -10.156 -6.652 10.265 1.00 94.81 165 TRP A CA 1
ATOM 1411 C C . TRP A 1 165 ? -11.030 -6.453 9.020 1.00 94.81 165 TRP A C 1
ATOM 1413 O O . TRP A 1 165 ? -10.530 -6.019 7.982 1.00 94.81 165 TRP A O 1
ATOM 1423 N N . ILE A 1 166 ? -12.324 -6.751 9.123 1.00 94.12 166 ILE A N 1
ATOM 1424 C CA . ILE A 1 166 ? -13.347 -6.541 8.098 1.00 94.12 166 ILE A CA 1
ATOM 1425 C C . ILE A 1 166 ? -14.422 -5.618 8.684 1.00 94.12 166 ILE A C 1
ATOM 1427 O O . ILE A 1 166 ? -14.845 -5.818 9.818 1.00 94.12 166 ILE A O 1
ATOM 1431 N N . ASP A 1 167 ? -14.831 -4.603 7.923 1.00 89.75 167 ASP A N 1
ATOM 1432 C CA . ASP A 1 167 ? -15.850 -3.608 8.296 1.00 89.75 167 ASP A CA 1
ATOM 1433 C C . ASP A 1 167 ? -17.259 -3.930 7.786 1.00 89.75 167 ASP A C 1
ATOM 1435 O O . ASP A 1 167 ? -17.411 -4.351 6.612 1.00 89.75 167 ASP A O 1
#